Protein AF-A0A933H6E4-F1 (afdb_monomer_lite)

Secondary structure (DSSP, 8-state):
-EEEEEPPGGGHHHHHHHHHHH----GGGGTHHHHHHHHHHHHHHHH--EEEEEEETTEEEEEEEE-PPP--

pLDDT: mean 95.72, std 4.72, range [65.81, 98.69]

Sequence (72 aa):
MLHIYPSLPTERADIERVTRAAGNFVGDELTVPLELFDGYVRDAKVSGYNFLSAKKSDRVVGYACYGPTPMT

Foldseek 3Di:
DKDKDWDDPVCLVLQLVLLVVVVPADDCSSCVVSVLVVVVNVPCVVSQKTKMFIDDDHGGNDMDIDGDDDPD

Radius of gyration: 12.38 Å; chains: 1; bounding box: 30×27×38 Å

Structure (mmCIF, N/CA/C/O backbone):
data_AF-A0A933H6E4-F1
#
_entry.id   AF-A0A933H6E4-F1
#
loop_
_atom_site.group_PDB
_atom_site.id
_atom_site.type_symbol
_atom_site.label_atom_id
_atom_site.label_alt_id
_atom_site.label_comp_id
_atom_site.l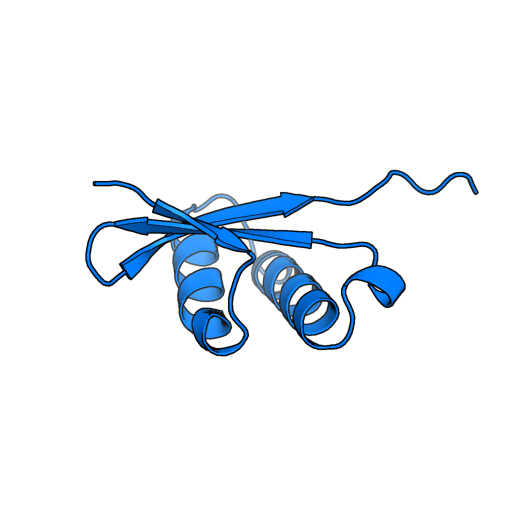abel_asym_id
_atom_site.label_entity_id
_atom_site.label_seq_id
_atom_site.pdbx_PDB_ins_code
_atom_site.Cartn_x
_atom_site.Cartn_y
_atom_site.Cartn_z
_atom_site.occupancy
_atom_site.B_iso_or_equiv
_atom_site.auth_seq_id
_atom_site.auth_comp_id
_atom_site.auth_asym_id
_atom_site.au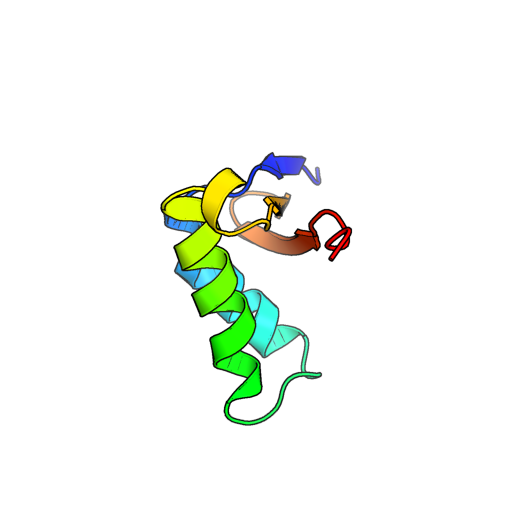th_atom_id
_atom_site.pdbx_PDB_model_num
ATOM 1 N N . MET A 1 1 ? -19.306 -0.896 10.373 1.00 89.06 1 MET A N 1
ATOM 2 C CA . MET A 1 1 ? -19.433 -0.500 8.954 1.00 89.06 1 MET A CA 1
ATOM 3 C C . MET A 1 1 ? -18.059 -0.565 8.303 1.00 89.06 1 MET A C 1
ATOM 5 O O . MET A 1 1 ? -17.082 -0.372 9.019 1.00 89.06 1 MET A O 1
ATOM 9 N N . LEU A 1 2 ? -17.975 -0.902 7.014 1.00 96.06 2 LEU A N 1
ATOM 10 C CA . LEU A 1 2 ? -16.726 -0.817 6.251 1.00 96.06 2 LEU A CA 1
ATOM 11 C C . LEU A 1 2 ? -16.663 0.562 5.589 1.00 96.06 2 LEU A C 1
ATOM 13 O O . LEU A 1 2 ? -17.654 0.985 4.999 1.00 96.06 2 LEU A O 1
ATOM 17 N N . HIS A 1 3 ? -15.531 1.247 5.701 1.00 97.38 3 HIS A N 1
ATOM 18 C CA . HIS A 1 3 ? -15.295 2.548 5.081 1.00 97.38 3 HIS A CA 1
ATOM 19 C C . HIS A 1 3 ? -14.112 2.451 4.118 1.00 97.38 3 HIS A C 1
ATOM 21 O O . HIS A 1 3 ? -13.091 1.869 4.477 1.00 97.38 3 HIS A O 1
ATOM 27 N N . ILE A 1 4 ? -14.257 3.000 2.912 1.00 98.19 4 ILE A N 1
ATOM 28 C CA . ILE A 1 4 ? -13.228 2.992 1.867 1.00 98.19 4 ILE A CA 1
ATOM 29 C C . ILE A 1 4 ? -12.846 4.439 1.556 1.00 98.19 4 ILE A C 1
ATOM 31 O O . ILE A 1 4 ? -13.730 5.258 1.317 1.00 98.19 4 ILE A O 1
ATOM 35 N N . TYR A 1 5 ? -11.551 4.750 1.570 1.00 98.25 5 TYR A N 1
ATOM 36 C CA . TYR A 1 5 ? -11.019 6.102 1.358 1.00 98.25 5 TYR A CA 1
ATOM 37 C C . TYR A 1 5 ? -9.583 6.048 0.800 1.00 98.25 5 TYR A C 1
ATOM 39 O O . TYR A 1 5 ? -8.943 4.998 0.899 1.00 98.25 5 TYR A O 1
ATOM 47 N N . PRO A 1 6 ? -9.060 7.143 0.210 1.00 98.38 6 PRO A N 1
ATOM 48 C CA . PRO A 1 6 ? -7.655 7.229 -0.188 1.00 98.38 6 PRO A CA 1
ATOM 49 C C . PRO A 1 6 ? -6.730 6.968 0.996 1.00 98.38 6 PRO A C 1
ATOM 51 O O . PRO A 1 6 ? -6.897 7.586 2.046 1.00 98.38 6 PRO A O 1
ATOM 54 N N . SER A 1 7 ? -5.769 6.062 0.841 1.00 98.38 7 SER A N 1
ATOM 55 C CA . SER A 1 7 ? -4.917 5.667 1.963 1.00 98.38 7 SER A CA 1
ATOM 56 C C . SER A 1 7 ? -4.136 6.850 2.538 1.00 98.38 7 SER A C 1
ATOM 58 O O . SER A 1 7 ? -3.702 7.741 1.800 1.00 98.38 7 SER A O 1
ATOM 60 N N . LEU A 1 8 ? -3.952 6.851 3.858 1.00 97.94 8 LEU A N 1
ATOM 61 C CA . LEU A 1 8 ? -3.272 7.919 4.593 1.00 97.94 8 LEU A CA 1
ATOM 62 C C . LEU A 1 8 ? -1.800 7.556 4.835 1.00 97.94 8 LEU A C 1
ATOM 64 O O . LEU A 1 8 ? -1.520 6.394 5.121 1.00 97.94 8 LEU A O 1
ATOM 68 N N . PRO A 1 9 ? -0.856 8.519 4.846 1.00 98.00 9 PRO A N 1
ATOM 69 C CA . PRO A 1 9 ? 0.569 8.236 5.075 1.00 98.00 9 PRO A CA 1
ATOM 70 C C . PRO A 1 9 ? 0.873 7.441 6.354 1.00 98.00 9 PRO A C 1
ATOM 72 O O . PRO A 1 9 ? 1.817 6.656 6.404 1.00 98.00 9 PRO A O 1
ATOM 75 N N . THR A 1 10 ? 0.051 7.611 7.390 1.00 97.62 10 THR A N 1
ATOM 76 C CA . THR A 1 10 ? 0.185 6.923 8.681 1.00 97.62 10 THR A CA 1
ATOM 77 C C . THR A 1 10 ? -0.198 5.440 8.642 1.00 97.62 10 THR A C 1
ATOM 79 O O . THR A 1 10 ? 0.068 4.723 9.602 1.00 97.62 10 THR A O 1
ATOM 82 N N . GLU A 1 11 ? -0.791 4.951 7.553 1.00 97.62 11 GLU A N 1
ATOM 83 C CA . GLU A 1 11 ? -1.311 3.580 7.441 1.00 97.62 11 GLU A CA 1
ATOM 84 C C . GLU A 1 11 ? -0.277 2.575 6.920 1.00 97.62 11 GLU A C 1
ATOM 86 O O . GLU A 1 11 ? -0.590 1.396 6.776 1.00 97.62 11 GLU A O 1
ATOM 91 N N . ARG A 1 12 ? 0.974 2.990 6.686 1.00 97.62 12 ARG A N 1
ATOM 92 C CA . ARG A 1 12 ? 2.034 2.124 6.139 1.00 97.62 12 ARG A CA 1
ATOM 93 C C . ARG A 1 12 ? 2.175 0.786 6.877 1.00 97.62 12 ARG A C 1
ATOM 95 O O . ARG A 1 12 ? 2.256 -0.266 6.249 1.00 97.62 12 ARG A O 1
ATOM 102 N N . ALA A 1 13 ? 2.170 0.815 8.211 1.00 97.44 13 ALA A N 1
ATOM 103 C CA . ALA A 1 13 ? 2.290 -0.394 9.031 1.00 97.44 13 ALA A CA 1
ATOM 104 C C . ALA A 1 13 ? 1.065 -1.319 8.900 1.00 97.44 13 ALA A C 1
ATOM 106 O O . ALA A 1 13 ? 1.178 -2.544 8.970 1.00 97.44 13 ALA A O 1
ATOM 107 N N . ASP A 1 14 ? -0.117 -0.744 8.679 1.00 97.69 14 ASP A N 1
ATOM 108 C CA . ASP A 1 14 ? -1.326 -1.509 8.413 1.00 97.69 14 ASP A CA 1
ATOM 109 C C . ASP A 1 14 ? -1.303 -2.156 7.022 1.00 97.69 14 ASP A C 1
ATOM 111 O O . ASP A 1 14 ? -1.703 -3.316 6.900 1.00 97.69 14 ASP A O 1
ATOM 115 N N . ILE A 1 15 ? -0.795 -1.456 6.000 1.00 98.00 15 ILE A N 1
ATOM 116 C CA . ILE A 1 15 ? -0.593 -2.002 4.647 1.00 98.00 15 ILE A CA 1
ATOM 117 C C . ILE A 1 15 ? 0.370 -3.190 4.686 1.00 98.00 15 ILE A C 1
ATOM 119 O O . ILE A 1 15 ? 0.065 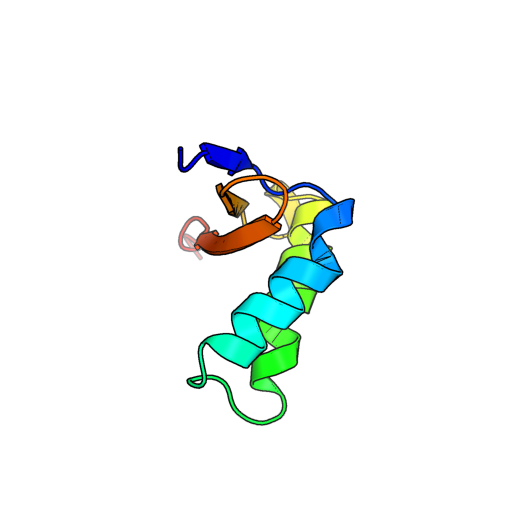-4.245 4.125 1.00 98.00 15 ILE A O 1
ATOM 123 N N . GLU A 1 16 ? 1.489 -3.071 5.406 1.00 97.25 16 GLU A N 1
ATOM 124 C CA . GLU A 1 16 ? 2.434 -4.178 5.596 1.00 97.25 16 GLU A CA 1
ATOM 125 C C . GLU A 1 16 ? 1.755 -5.381 6.245 1.00 97.25 16 GLU A C 1
ATOM 127 O O . GLU A 1 16 ? 1.839 -6.511 5.759 1.00 97.25 16 GLU A O 1
ATOM 132 N N . ARG A 1 17 ? 1.030 -5.138 7.336 1.00 97.44 17 ARG A N 1
ATOM 133 C CA . ARG A 1 17 ? 0.333 -6.190 8.064 1.00 97.44 17 ARG A CA 1
ATOM 134 C C . ARG A 1 17 ? -0.721 -6.888 7.205 1.00 97.44 17 ARG A C 1
ATOM 136 O O . ARG A 1 17 ? -0.831 -8.110 7.274 1.00 97.44 17 ARG A O 1
ATOM 143 N N . VAL A 1 18 ? -1.509 -6.138 6.434 1.00 97.44 18 VAL A N 1
ATOM 144 C CA . VAL A 1 18 ? -2.510 -6.698 5.509 1.00 97.44 18 VAL A CA 1
ATOM 145 C C . VAL A 1 18 ? -1.827 -7.519 4.417 1.00 97.44 18 VAL A C 1
ATOM 147 O O . VAL A 1 18 ? -2.266 -8.632 4.148 1.00 97.44 18 VAL A O 1
ATOM 150 N N . THR A 1 19 ? -0.729 -7.018 3.849 1.00 97.31 19 THR A N 1
ATOM 151 C CA . THR A 1 19 ? 0.050 -7.716 2.812 1.00 97.31 19 THR A CA 1
ATOM 152 C C . THR A 1 19 ? 0.588 -9.051 3.326 1.00 97.31 19 THR A C 1
ATOM 154 O O . THR A 1 19 ? 0.369 -10.087 2.704 1.00 97.31 19 THR A O 1
ATOM 157 N N . ARG A 1 20 ? 1.208 -9.067 4.513 1.00 96.31 20 ARG A N 1
ATOM 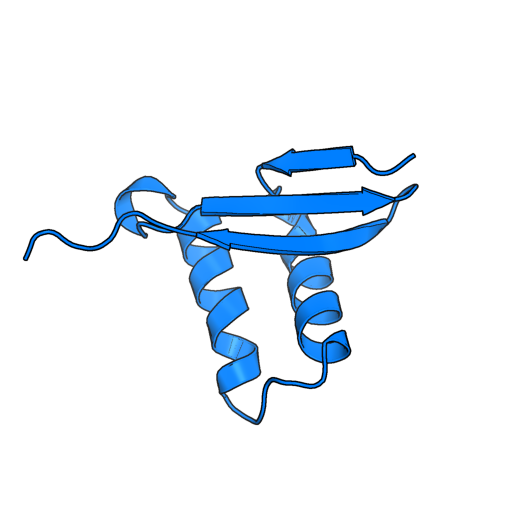158 C CA . ARG A 1 20 ? 1.687 -10.308 5.147 1.00 96.31 20 ARG A CA 1
ATOM 159 C C . ARG A 1 20 ? 0.547 -11.283 5.443 1.00 96.31 20 ARG A C 1
ATOM 161 O O . ARG A 1 20 ? 0.699 -12.483 5.247 1.00 96.31 20 ARG A O 1
ATOM 168 N N . ALA A 1 21 ? -0.595 -10.774 5.906 1.00 96.62 21 ALA A N 1
ATOM 169 C CA . ALA A 1 21 ? -1.758 -11.594 6.234 1.00 96.62 21 ALA A CA 1
ATOM 170 C C . ALA A 1 21 ? -2.471 -12.177 5.001 1.00 96.62 21 ALA A C 1
ATOM 172 O O . ALA A 1 21 ? -3.189 -13.164 5.147 1.00 96.62 21 ALA A O 1
ATOM 173 N N . ALA A 1 22 ? -2.282 -11.599 3.810 1.00 94.94 22 ALA A N 1
ATOM 174 C CA . ALA A 1 22 ? -2.855 -12.119 2.570 1.00 94.94 22 ALA A CA 1
ATOM 175 C C . ALA A 1 22 ? -2.259 -13.485 2.176 1.00 94.94 22 ALA A C 1
ATOM 177 O O . ALA A 1 22 ? -2.929 -14.278 1.517 1.00 94.94 22 ALA A O 1
ATOM 178 N N . GLY A 1 23 ? -1.033 -13.789 2.625 1.00 94.38 23 GLY A N 1
ATOM 179 C CA . GLY A 1 23 ? -0.424 -15.121 2.520 1.00 94.38 23 GLY A CA 1
ATOM 180 C C . GLY A 1 23 ? -0.020 -15.550 1.105 1.00 94.38 23 GLY A C 1
ATOM 181 O O . GLY A 1 23 ? 0.358 -16.700 0.908 1.00 94.38 23 GLY A O 1
ATOM 182 N N . ASN A 1 24 ? -0.099 -14.645 0.129 1.00 94.38 24 ASN A N 1
ATOM 183 C CA . ASN A 1 24 ? 0.177 -14.893 -1.287 1.00 94.38 24 ASN A CA 1
ATOM 184 C C . ASN A 1 24 ? 1.402 -14.129 -1.825 1.00 94.38 24 ASN A C 1
ATOM 186 O O . ASN A 1 24 ? 1.604 -14.113 -3.032 1.00 94.38 24 ASN A O 1
ATOM 190 N N . PHE A 1 25 ? 2.187 -13.504 -0.943 1.00 93.12 25 PHE A N 1
ATOM 191 C CA . PHE A 1 25 ? 3.450 -12.829 -1.257 1.00 93.12 25 PHE A CA 1
ATOM 192 C C . PHE A 1 25 ? 4.606 -13.600 -0.612 1.00 93.12 25 PHE A C 1
ATOM 194 O O . PHE A 1 25 ? 4.501 -13.996 0.556 1.00 93.12 25 PHE A O 1
ATOM 201 N N . VAL A 1 26 ? 5.712 -13.788 -1.330 1.00 91.00 26 VAL A N 1
ATOM 202 C CA . VAL A 1 26 ? 6.899 -14.506 -0.842 1.00 91.00 26 VAL A CA 1
ATOM 203 C C . VAL A 1 26 ? 8.170 -13.664 -0.933 1.00 91.00 26 VAL A C 1
ATOM 205 O O . VAL A 1 26 ? 8.368 -12.906 -1.876 1.00 91.00 26 VAL A O 1
ATOM 208 N N . GLY A 1 27 ? 9.065 -13.820 0.049 1.00 90.31 27 GLY A N 1
ATOM 209 C CA . GLY A 1 27 ? 10.374 -13.159 0.053 1.00 90.31 27 GLY A CA 1
ATOM 210 C C . GLY A 1 27 ? 10.274 -11.648 -0.172 1.00 90.31 27 GLY A C 1
ATOM 211 O O . GLY A 1 27 ? 9.571 -10.952 0.564 1.00 90.31 27 GLY A O 1
ATOM 212 N N . ASP A 1 28 ? 10.955 -11.173 -1.212 1.00 91.44 28 ASP A N 1
ATOM 213 C CA . ASP A 1 28 ? 11.035 -9.756 -1.575 1.00 91.44 28 ASP A CA 1
ATOM 214 C C . ASP A 1 28 ? 9.711 -9.197 -2.127 1.00 91.44 28 ASP A C 1
ATOM 216 O O . ASP A 1 28 ? 9.490 -7.990 -2.095 1.00 91.44 28 ASP A O 1
ATOM 220 N N . GLU A 1 29 ? 8.753 -10.039 -2.535 1.00 92.81 29 GLU A N 1
ATOM 221 C CA . GLU A 1 29 ? 7.426 -9.565 -2.960 1.00 92.81 29 GLU A CA 1
ATOM 222 C C . GLU A 1 29 ? 6.680 -8.839 -1.830 1.00 92.81 29 GLU A C 1
ATOM 224 O O . GLU A 1 29 ? 5.794 -8.028 -2.089 1.00 92.81 29 GLU A O 1
ATOM 229 N N . LEU A 1 30 ? 7.044 -9.094 -0.567 1.00 93.44 30 LEU A N 1
ATOM 230 C CA . LEU A 1 30 ? 6.476 -8.402 0.590 1.00 93.44 30 LEU A CA 1
ATOM 231 C C . LEU A 1 30 ? 6.909 -6.932 0.687 1.00 93.44 30 LEU A C 1
ATOM 233 O O . LEU A 1 30 ? 6.220 -6.156 1.354 1.00 93.44 30 LEU A O 1
ATOM 237 N N . THR A 1 31 ? 8.023 -6.536 0.060 1.00 95.38 31 THR A N 1
ATOM 238 C CA . THR A 1 31 ? 8.497 -5.141 0.083 1.00 95.38 31 THR A CA 1
ATOM 239 C C . THR A 1 31 ? 7.848 -4.307 -1.012 1.00 95.38 31 THR A C 1
ATOM 241 O O . THR A 1 31 ? 7.575 -3.128 -0.786 1.00 95.38 31 THR A O 1
ATOM 244 N N . VAL A 1 32 ? 7.511 -4.922 -2.151 1.00 96.81 32 VAL A N 1
ATOM 245 C CA . VAL A 1 32 ? 6.983 -4.226 -3.333 1.00 96.81 32 VAL A CA 1
ATOM 246 C C . VAL A 1 32 ? 5.748 -3.372 -3.007 1.00 96.81 32 VAL A C 1
ATOM 248 O O . VAL A 1 32 ? 5.767 -2.180 -3.317 1.00 96.81 32 VAL A O 1
ATOM 251 N N . PRO A 1 33 ? 4.697 -3.865 -2.318 1.00 96.94 33 PRO A N 1
ATOM 252 C CA . PRO A 1 33 ? 3.555 -3.016 -1.988 1.00 96.94 33 PRO A CA 1
ATOM 253 C C . PRO A 1 33 ? 3.898 -1.824 -1.090 1.00 96.94 33 PRO A C 1
ATOM 255 O O . PRO A 1 33 ? 3.236 -0.792 -1.178 1.00 96.94 33 PRO A O 1
ATOM 258 N N . LEU A 1 34 ? 4.928 -1.945 -0.246 1.00 97.50 34 LEU A N 1
ATOM 259 C CA . LEU A 1 34 ? 5.384 -0.858 0.621 1.00 97.50 34 LEU A CA 1
ATOM 260 C C . LEU A 1 34 ? 6.167 0.190 -0.160 1.00 97.50 34 LEU A C 1
ATOM 262 O O . LEU A 1 34 ? 5.952 1.375 0.054 1.00 97.50 34 LEU A O 1
ATOM 266 N N . GLU A 1 35 ? 7.008 -0.227 -1.102 1.00 97.94 35 GLU A N 1
ATOM 267 C CA . GLU A 1 35 ? 7.707 0.688 -2.009 1.00 97.94 35 GLU A CA 1
ATOM 268 C C . GLU A 1 35 ? 6.716 1.483 -2.870 1.00 97.94 35 GLU A C 1
ATOM 270 O O . GLU A 1 35 ? 6.837 2.703 -3.006 1.00 97.94 35 GLU A O 1
ATOM 275 N N . LEU A 1 36 ? 5.685 0.810 -3.397 1.00 98.12 36 LEU A N 1
ATOM 276 C CA . LEU A 1 36 ? 4.605 1.457 -4.144 1.00 98.12 36 LEU A CA 1
ATOM 277 C C . LEU A 1 36 ? 3.804 2.423 -3.264 1.00 98.12 36 LEU A C 1
ATOM 279 O O . LEU A 1 36 ? 3.473 3.526 -3.702 1.00 98.12 36 LEU A O 1
ATOM 283 N N . PHE A 1 37 ? 3.518 2.034 -2.021 1.00 98.50 37 PHE A N 1
ATOM 284 C CA . PHE A 1 37 ? 2.831 2.886 -1.057 1.00 98.50 37 PHE A CA 1
ATOM 285 C C . PHE A 1 37 ? 3.652 4.131 -0.704 1.00 98.50 37 PHE A C 1
ATOM 287 O O . PHE A 1 37 ? 3.125 5.242 -0.719 1.00 98.50 37 PHE A O 1
ATOM 294 N N . ASP A 1 38 ? 4.949 3.962 -0.446 1.00 98.38 38 ASP A N 1
ATOM 295 C CA . ASP A 1 38 ? 5.879 5.054 -0.154 1.00 98.38 38 ASP A CA 1
ATOM 296 C C . ASP A 1 38 ? 5.978 6.016 -1.357 1.00 98.38 38 ASP A C 1
ATOM 298 O O . ASP A 1 38 ? 6.010 7.240 -1.192 1.00 98.38 38 ASP A O 1
ATOM 302 N N . GLY A 1 39 ? 5.934 5.481 -2.583 1.00 98.38 39 GLY A N 1
ATOM 303 C CA . GLY A 1 39 ? 5.809 6.258 -3.817 1.00 98.38 39 GLY A CA 1
ATOM 304 C C . GLY A 1 39 ? 4.507 7.062 -3.899 1.00 98.38 39 GLY A C 1
ATOM 305 O O . GLY A 1 39 ? 4.558 8.262 -4.170 1.00 98.38 39 GLY A O 1
ATOM 306 N N . TYR A 1 40 ? 3.363 6.427 -3.625 1.00 98.38 40 TYR A N 1
ATOM 307 C CA . TYR A 1 40 ? 2.042 7.069 -3.589 1.00 98.38 40 TYR A CA 1
ATOM 308 C C . TYR A 1 40 ? 1.980 8.207 -2.560 1.00 98.38 40 TYR A C 1
ATOM 310 O O . TYR A 1 40 ? 1.513 9.301 -2.879 1.00 98.38 40 TYR A O 1
ATOM 318 N N . VAL A 1 41 ? 2.495 7.973 -1.348 1.00 98.19 41 VAL A N 1
ATOM 319 C CA . VAL A 1 41 ? 2.540 8.966 -0.264 1.00 98.19 41 VAL A CA 1
ATOM 320 C C . VAL A 1 41 ? 3.400 10.168 -0.641 1.00 98.19 41 VAL A C 1
ATOM 322 O O . VAL A 1 41 ? 3.048 11.298 -0.304 1.00 98.19 41 VAL A O 1
ATOM 325 N N . ARG A 1 42 ? 4.525 9.938 -1.328 1.00 98.12 42 ARG A N 1
ATOM 326 C CA . ARG A 1 42 ? 5.410 11.015 -1.782 1.00 98.12 42 ARG A CA 1
ATOM 327 C C . ARG A 1 42 ? 4.762 11.842 -2.889 1.00 98.12 42 ARG A C 1
ATOM 329 O O . ARG A 1 42 ? 4.732 13.063 -2.785 1.00 98.12 42 ARG A O 1
ATOM 336 N N . ASP A 1 43 ? 4.305 11.182 -3.949 1.00 97.44 43 ASP A N 1
ATOM 337 C CA . ASP A 1 43 ? 3.588 11.798 -5.064 1.00 97.44 43 ASP A CA 1
ATOM 338 C C . ASP A 1 43 ? 2.892 10.710 -5.904 1.00 97.44 43 ASP A C 1
ATOM 340 O O . ASP A 1 43 ? 3.524 9.968 -6.665 1.00 97.44 43 ASP A O 1
ATOM 344 N N . ALA A 1 44 ? 1.566 10.630 -5.793 1.00 95.38 44 ALA A N 1
ATOM 345 C CA . ALA A 1 44 ? 0.738 9.675 -6.531 1.00 95.38 44 ALA A CA 1
ATOM 346 C C . ALA A 1 44 ? 0.815 9.848 -8.061 1.00 95.38 44 ALA A C 1
ATOM 348 O O . ALA A 1 44 ? 0.712 8.873 -8.805 1.00 95.38 44 ALA A O 1
ATOM 349 N N . LYS A 1 45 ? 1.020 11.076 -8.560 1.00 94.56 45 LYS A N 1
ATOM 350 C CA . LYS A 1 45 ? 1.118 11.333 -10.005 1.00 94.56 45 LYS A CA 1
ATOM 351 C C . LYS A 1 45 ? 2.455 10.859 -10.554 1.00 94.56 45 LYS A C 1
ATOM 353 O O . LYS A 1 45 ? 2.483 10.247 -11.615 1.00 94.56 45 LYS A O 1
ATOM 358 N N . VAL A 1 46 ? 3.544 11.135 -9.837 1.00 95.94 46 VAL A N 1
ATOM 359 C CA . VAL A 1 46 ? 4.896 10.727 -10.251 1.00 95.94 46 VAL A CA 1
ATOM 360 C C . VAL A 1 46 ? 5.094 9.223 -10.095 1.00 95.94 46 VAL A C 1
ATOM 362 O O . VAL A 1 46 ? 5.703 8.601 -10.959 1.00 95.94 46 VAL A O 1
ATOM 365 N N . SER A 1 47 ? 4.582 8.624 -9.016 1.00 96.44 47 SER A N 1
ATOM 366 C CA . SER A 1 47 ? 4.645 7.168 -8.839 1.00 96.44 47 SER A CA 1
ATOM 367 C C . SER A 1 47 ? 3.752 6.416 -9.826 1.00 96.44 47 SER A C 1
ATOM 369 O O . SER A 1 47 ? 4.057 5.276 -10.156 1.00 96.44 47 SER A O 1
ATOM 371 N N . GLY A 1 48 ? 2.662 7.034 -10.295 1.00 96.56 48 GLY A N 1
ATOM 372 C CA . GLY A 1 48 ? 1.674 6.390 -11.160 1.00 96.56 48 GLY A CA 1
ATOM 373 C C . GLY A 1 48 ? 0.758 5.411 -10.419 1.00 96.56 48 GLY A C 1
ATOM 374 O O . GLY A 1 48 ? -0.071 4.762 -11.052 1.00 96.56 48 GLY A O 1
ATOM 375 N N . TYR A 1 49 ? 0.865 5.321 -9.091 1.00 97.75 49 TYR A N 1
ATOM 376 C CA . TYR A 1 49 ? 0.068 4.420 -8.266 1.00 97.75 49 TYR A CA 1
ATOM 377 C C . TYR A 1 49 ? -0.818 5.196 -7.297 1.00 97.75 49 TYR A C 1
ATOM 379 O O . TYR A 1 49 ? -0.432 6.210 -6.720 1.00 97.75 49 TYR A O 1
ATOM 387 N N . ASN A 1 50 ? -2.021 4.675 -7.099 1.00 98.06 50 ASN A N 1
ATOM 388 C CA . ASN A 1 50 ? -3.034 5.169 -6.183 1.00 98.06 50 ASN A CA 1
ATOM 389 C C . ASN A 1 50 ? -3.413 4.055 -5.214 1.00 98.06 50 ASN A C 1
ATOM 391 O O . ASN A 1 50 ? -3.447 2.878 -5.585 1.00 98.06 50 ASN A O 1
ATOM 395 N N . PHE A 1 51 ? -3.732 4.438 -3.980 1.00 98.62 51 PHE A N 1
ATOM 396 C CA . PHE A 1 51 ? -4.085 3.502 -2.922 1.00 98.62 51 PHE A CA 1
ATOM 397 C C . PHE A 1 51 ? -5.436 3.841 -2.292 1.00 98.62 51 PHE A C 1
ATOM 399 O O . PHE A 1 51 ? -5.749 5.004 -2.032 1.00 98.62 51 PHE A O 1
ATOM 406 N N . LEU A 1 52 ? -6.229 2.804 -2.030 1.00 98.69 52 LEU A N 1
ATOM 407 C CA . LEU A 1 52 ? -7.450 2.873 -1.231 1.00 98.69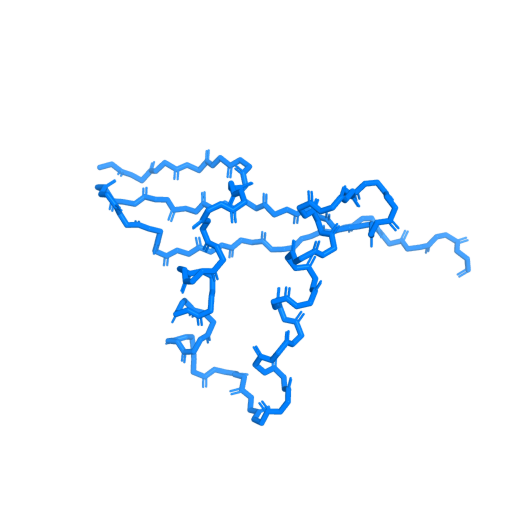 52 LEU A CA 1
ATOM 408 C C . LEU A 1 52 ? -7.306 1.969 -0.011 1.00 98.69 52 LEU A C 1
ATOM 410 O O . LEU A 1 52 ? -6.968 0.797 -0.160 1.00 98.69 52 LEU A O 1
ATOM 414 N N . SER A 1 53 ? -7.641 2.484 1.168 1.00 98.56 53 SER A N 1
ATOM 415 C CA . SER A 1 53 ? -7.719 1.722 2.415 1.00 98.56 53 SER A CA 1
ATOM 416 C C . SER A 1 53 ? -9.168 1.347 2.702 1.00 98.56 53 SER A C 1
ATOM 418 O O . SER A 1 53 ? -10.071 2.175 2.584 1.00 98.56 53 SER A O 1
ATOM 420 N N . ALA A 1 54 ? -9.394 0.105 3.125 1.00 98.50 54 ALA A N 1
ATOM 421 C CA . ALA A 1 54 ? -10.671 -0.359 3.647 1.00 98.50 54 ALA A CA 1
ATOM 422 C C . ALA A 1 54 ? -10.564 -0.492 5.172 1.00 98.50 54 ALA A C 1
ATOM 424 O O . ALA A 1 54 ? -9.861 -1.369 5.674 1.00 98.50 54 ALA A O 1
ATOM 425 N N . LYS A 1 55 ? -11.256 0.363 5.928 1.00 97.94 55 LYS A N 1
ATOM 426 C CA . LYS A 1 55 ? -11.225 0.400 7.398 1.00 97.94 55 LYS A CA 1
ATOM 427 C C . LYS A 1 55 ? -12.517 -0.138 7.992 1.00 97.94 55 LYS A C 1
ATOM 429 O O . LYS A 1 55 ? -13.616 0.244 7.586 1.00 97.94 55 LYS A O 1
ATOM 434 N N . LYS A 1 56 ? -12.387 -1.017 8.983 1.00 97.50 56 LYS A N 1
ATOM 435 C CA . LYS A 1 56 ? -13.500 -1.510 9.800 1.00 97.50 56 LYS A CA 1
ATOM 436 C C . LYS A 1 56 ? -13.180 -1.213 11.261 1.00 97.50 56 LYS A C 1
ATOM 438 O O . LYS A 1 56 ? -12.157 -1.663 11.772 1.00 97.50 56 LYS A O 1
ATOM 443 N N . SER A 1 57 ? -14.060 -0.457 11.916 1.00 91.62 57 SER A N 1
ATOM 444 C CA . SER A 1 57 ? -13.777 0.144 13.229 1.00 91.62 57 SER A CA 1
ATOM 445 C C . SER A 1 57 ? -12.517 1.018 13.140 1.00 91.62 57 SER A C 1
ATOM 447 O O . SER A 1 57 ? -12.460 1.870 12.258 1.00 91.62 57 SER A O 1
ATOM 449 N N . ASP A 1 58 ? -11.493 0.779 13.963 1.00 89.56 58 ASP A N 1
ATOM 450 C CA . ASP A 1 58 ? -10.254 1.566 13.966 1.00 89.56 58 ASP A CA 1
ATOM 451 C C . ASP A 1 58 ? -9.074 0.913 13.244 1.00 89.56 58 ASP A C 1
ATOM 453 O O . ASP A 1 58 ? -7.943 1.371 13.369 1.00 89.56 58 ASP A O 1
ATOM 457 N N . ARG A 1 59 ? -9.328 -0.120 12.434 1.00 94.62 59 ARG A N 1
ATOM 458 C CA . ARG A 1 59 ? -8.268 -0.886 11.775 1.00 94.62 59 ARG A CA 1
ATOM 459 C C . ARG A 1 59 ? -8.485 -1.000 10.276 1.00 94.62 59 ARG A C 1
ATOM 461 O O . ARG A 1 59 ? -9.581 -1.347 9.826 1.00 94.62 59 ARG 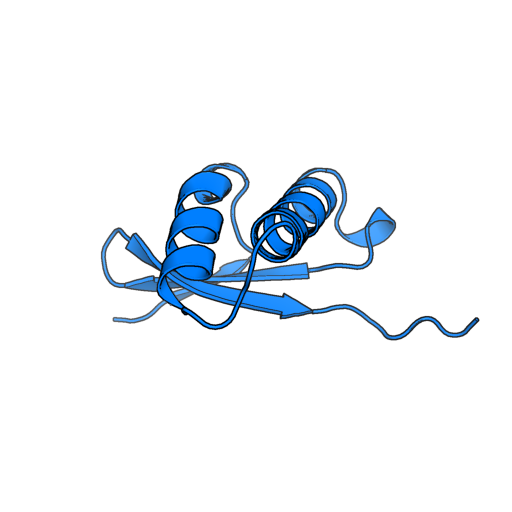A O 1
ATOM 468 N N . VAL A 1 60 ? -7.427 -0.774 9.506 1.00 97.88 60 VAL A N 1
ATOM 469 C CA . VAL A 1 60 ? -7.408 -1.102 8.077 1.00 97.88 60 VAL A CA 1
ATOM 470 C C . VAL A 1 60 ? -7.434 -2.626 7.929 1.00 97.88 60 VAL A C 1
ATOM 472 O O . VAL A 1 60 ? -6.595 -3.343 8.473 1.00 97.88 60 VAL A O 1
ATOM 475 N N . VAL A 1 61 ? -8.435 -3.149 7.234 1.00 97.81 61 VAL A N 1
ATOM 476 C CA . VAL A 1 61 ? -8.644 -4.590 7.023 1.00 97.81 61 VAL A CA 1
ATOM 477 C C . VAL A 1 61 ? -8.301 -5.038 5.605 1.00 97.81 61 VAL A C 1
ATOM 479 O O . VAL A 1 61 ? -8.247 -6.236 5.352 1.00 97.81 61 VAL A O 1
ATOM 482 N N . GLY A 1 62 ? -8.051 -4.097 4.697 1.00 98.00 62 GLY A N 1
ATOM 483 C CA . GLY A 1 62 ? -7.704 -4.350 3.305 1.00 98.00 62 GLY A CA 1
ATOM 484 C C . GLY A 1 62 ? -7.206 -3.077 2.629 1.00 98.00 62 GLY A C 1
ATOM 485 O O . GLY A 1 62 ? -7.452 -1.979 3.133 1.00 98.00 62 GLY A O 1
ATOM 486 N N . TYR A 1 63 ? -6.545 -3.219 1.486 1.00 98.44 63 TYR A N 1
ATOM 487 C CA . TYR A 1 63 ? -6.234 -2.100 0.604 1.00 98.44 63 TYR A CA 1
ATOM 488 C C . TYR A 1 63 ? -6.307 -2.532 -0.861 1.00 98.44 63 TYR A C 1
ATOM 490 O O . TYR A 1 63 ? -6.274 -3.725 -1.165 1.00 98.44 63 TYR A O 1
ATOM 498 N N . ALA A 1 64 ? -6.406 -1.557 -1.757 1.00 98.38 64 ALA A N 1
ATOM 499 C CA . ALA A 1 64 ? -6.231 -1.746 -3.189 1.00 98.38 64 ALA A CA 1
ATOM 500 C C . ALA A 1 64 ? -5.148 -0.790 -3.693 1.00 98.38 64 ALA A C 1
ATOM 502 O O . ALA A 1 64 ? -5.144 0.381 -3.318 1.00 98.38 64 ALA A O 1
ATOM 503 N N . CYS A 1 65 ? -4.260 -1.295 -4.547 1.00 98.06 65 CYS A N 1
ATOM 504 C CA . CYS A 1 65 ? -3.269 -0.519 -5.287 1.00 98.06 65 CYS A CA 1
ATOM 505 C C . CYS A 1 65 ? -3.636 -0.577 -6.774 1.00 98.06 65 CYS A C 1
ATOM 507 O O . CYS A 1 65 ? -3.907 -1.660 -7.294 1.00 98.06 65 CYS A O 1
ATOM 509 N N . TYR A 1 66 ? -3.694 0.570 -7.447 1.00 98.06 66 TYR A N 1
ATOM 510 C CA . TYR A 1 66 ? -4.043 0.653 -8.866 1.00 98.06 66 TYR A CA 1
ATOM 511 C C . TYR A 1 66 ? -3.358 1.843 -9.537 1.00 98.06 66 TYR A C 1
ATOM 513 O O . TYR A 1 66 ? -2.972 2.806 -8.881 1.00 98.06 66 TYR A O 1
ATOM 521 N N . GLY A 1 67 ? -3.241 1.803 -10.858 1.00 96.69 67 GLY A N 1
ATOM 522 C CA . GLY A 1 67 ? -2.637 2.871 -11.646 1.00 96.69 67 GLY A CA 1
ATOM 523 C C . GLY A 1 67 ? -3.059 2.777 -13.110 1.00 96.69 67 GLY A C 1
ATOM 524 O O . GLY A 1 67 ? -3.538 1.721 -13.536 1.00 96.69 67 GLY A O 1
ATOM 525 N N . PRO A 1 68 ? -2.937 3.865 -13.885 1.00 94.44 68 PRO A N 1
ATOM 526 C CA . PRO A 1 68 ? -3.131 3.804 -15.324 1.00 94.44 68 PRO A CA 1
ATOM 527 C C . PRO A 1 68 ? -2.054 2.923 -15.968 1.00 94.44 68 PRO A C 1
ATOM 529 O O . PRO A 1 68 ? -0.891 2.945 -15.566 1.00 94.44 68 PRO A O 1
ATOM 532 N N . THR A 1 69 ? -2.425 2.172 -17.002 1.00 92.94 69 THR A N 1
ATOM 533 C CA . THR A 1 69 ? -1.447 1.476 -17.844 1.00 92.94 69 THR A CA 1
ATOM 534 C C . THR A 1 69 ? -0.584 2.511 -18.578 1.00 92.94 69 THR A C 1
ATOM 536 O O . THR A 1 69 ? -1.147 3.443 -19.162 1.00 92.94 69 THR A O 1
ATOM 539 N N . PRO A 1 70 ? 0.757 2.379 -18.581 1.00 89.00 70 PRO A N 1
ATOM 540 C CA . PRO A 1 70 ? 1.616 3.229 -19.400 1.00 89.00 70 PRO A CA 1
ATOM 541 C C . PRO A 1 70 ? 1.207 3.164 -20.880 1.00 89.00 70 PRO A C 1
ATOM 543 O O . PRO A 1 70 ? 0.958 2.084 -21.405 1.00 89.00 70 PRO A O 1
ATOM 546 N N . MET A 1 71 ? 1.145 4.314 -21.559 1.00 80.44 71 MET A N 1
ATOM 547 C CA . MET A 1 71 ? 0.906 4.399 -23.014 1.00 80.44 71 MET A CA 1
ATOM 548 C C . MET A 1 71 ? 2.209 4.354 -23.838 1.00 80.44 71 MET A C 1
ATOM 550 O O . MET A 1 71 ? 2.224 4.786 -24.990 1.00 80.44 71 MET A O 1
ATOM 554 N N . THR A 1 72 ? 3.305 3.910 -23.220 1.00 65.81 72 THR A N 1
ATOM 555 C CA . THR A 1 72 ? 4.654 3.830 -23.803 1.00 65.81 72 THR A CA 1
ATOM 556 C C . THR A 1 72 ? 4.910 2.485 -24.450 1.00 65.81 72 THR A C 1
ATOM 558 O O . THR A 1 72 ? 4.621 1.477 -23.765 1.00 65.81 72 THR A O 1
#